Protein AF-A0A7W1UGI5-F1 (afdb_monomer_lite)

Foldseek 3Di:
DPPPPCVVVVVVVVVVCCVLVVQLVVLVVVLVVVVPDPDDPPPPPPNVVSVVVNVVSCVVVVVVLLVVLVVLLVQLVQLLVQQWPPRPPPCDDPPPDIGGHPVSNVVSVVSNVVSVVD

Structure (mmCIF, N/CA/C/O backbone):
data_AF-A0A7W1UGI5-F1
#
_entry.id   AF-A0A7W1UGI5-F1
#
loop_
_atom_site.group_PDB
_atom_site.id
_atom_site.type_symbol
_atom_site.label_atom_id
_atom_site.label_alt_id
_atom_site.label_comp_id
_atom_site.label_asym_id
_atom_site.label_entity_id
_atom_site.label_seq_id
_atom_site.pdbx_PDB_ins_code
_atom_site.Cartn_x
_atom_site.Cartn_y
_atom_site.Cartn_z
_atom_site.occupancy
_atom_site.B_iso_or_equiv
_atom_site.auth_seq_id
_atom_site.auth_comp_id
_atom_site.auth_asym_id
_atom_site.auth_atom_id
_atom_site.pdbx_PDB_model_num
ATOM 1 N N . MET A 1 1 ? 2.774 19.074 26.547 1.00 36.03 1 MET A N 1
ATOM 2 C CA . MET A 1 1 ? 2.213 18.216 25.478 1.00 36.03 1 MET A CA 1
ATOM 3 C C . MET A 1 1 ? 2.987 18.502 24.193 1.00 36.03 1 MET A C 1
ATOM 5 O O . MET A 1 1 ? 2.771 19.543 23.586 1.00 36.03 1 MET A O 1
ATOM 9 N N . ILE A 1 2 ? 3.973 17.673 23.835 1.00 39.09 2 ILE A N 1
ATOM 10 C CA . ILE A 1 2 ? 4.782 17.885 22.622 1.00 39.09 2 ILE A CA 1
ATOM 11 C C . ILE A 1 2 ? 3.911 17.506 21.420 1.00 39.09 2 ILE A C 1
ATOM 13 O O . ILE A 1 2 ? 3.577 16.338 21.227 1.00 39.09 2 ILE A O 1
ATOM 17 N N . LYS A 1 3 ? 3.489 18.505 20.637 1.00 48.44 3 LYS A N 1
ATOM 18 C CA . LYS A 1 3 ? 2.789 18.312 19.361 1.00 48.44 3 LYS A CA 1
ATOM 19 C C . LYS A 1 3 ? 3.792 17.678 18.393 1.00 48.44 3 LYS A C 1
ATOM 21 O O . LYS A 1 3 ? 4.597 18.376 17.788 1.00 48.44 3 LYS A O 1
ATOM 26 N N . SER A 1 4 ? 3.786 16.349 18.295 1.00 51.50 4 SER A N 1
ATOM 27 C CA . SER A 1 4 ? 4.567 15.627 17.290 1.00 51.50 4 SER A CA 1
ATOM 28 C C . SER A 1 4 ? 4.072 16.053 15.905 1.00 51.50 4 SER A C 1
ATOM 30 O O . SER A 1 4 ? 2.969 15.702 15.477 1.00 51.50 4 SER A O 1
ATOM 32 N N . SER A 1 5 ? 4.849 16.911 15.247 1.00 55.81 5 SER A N 1
ATOM 33 C CA . SER A 1 5 ? 4.595 17.345 13.880 1.00 55.81 5 SER A CA 1
ATOM 34 C C . SER A 1 5 ? 4.808 16.140 12.969 1.00 55.81 5 SER A C 1
ATOM 36 O O . SER A 1 5 ? 5.931 15.678 12.811 1.00 55.81 5 SER A O 1
ATOM 38 N N . LYS A 1 6 ? 3.730 15.614 12.377 1.00 57.94 6 LYS A N 1
ATOM 39 C CA . LYS A 1 6 ? 3.786 14.568 11.336 1.00 57.94 6 LYS A CA 1
ATOM 40 C C . LYS A 1 6 ? 4.238 15.118 9.972 1.00 57.94 6 LYS A C 1
ATOM 42 O O . LYS A 1 6 ? 4.384 14.363 9.017 1.00 57.94 6 LYS A O 1
ATOM 47 N N . SER A 1 7 ? 4.474 16.429 9.884 1.00 69.44 7 SER A N 1
ATOM 48 C CA . SER A 1 7 ? 4.856 17.140 8.662 1.00 69.44 7 SER A CA 1
ATOM 49 C C . SER A 1 7 ? 6.142 16.636 7.981 1.00 69.44 7 SER A C 1
ATOM 51 O O . SER A 1 7 ? 6.116 16.507 6.759 1.00 69.44 7 SER A O 1
ATOM 53 N N . PRO A 1 8 ? 7.246 16.311 8.690 1.00 78.50 8 PRO A N 1
ATOM 54 C CA . PRO A 1 8 ? 8.453 15.813 8.033 1.00 78.50 8 PRO A CA 1
ATOM 55 C C . PRO A 1 8 ? 8.256 14.407 7.455 1.00 78.50 8 PRO A C 1
ATOM 57 O O . PRO A 1 8 ? 8.800 14.106 6.401 1.00 78.50 8 PRO A O 1
ATOM 60 N N . VAL A 1 9 ? 7.425 13.566 8.081 1.00 71.50 9 VAL A N 1
ATOM 61 C CA . VAL A 1 9 ? 7.122 12.217 7.574 1.00 71.50 9 VAL A CA 1
ATOM 62 C C . VAL A 1 9 ? 6.351 12.296 6.255 1.00 71.50 9 VAL A C 1
ATOM 64 O O . VAL A 1 9 ? 6.702 11.615 5.298 1.00 71.50 9 VAL A O 1
ATOM 67 N N . ILE A 1 10 ? 5.345 13.172 6.176 1.00 71.69 10 ILE A N 1
ATOM 68 C CA . ILE A 1 10 ? 4.553 13.375 4.952 1.00 71.69 10 ILE A CA 1
ATOM 69 C C . ILE A 1 10 ? 5.431 13.916 3.816 1.00 71.69 10 ILE A C 1
ATOM 71 O O . ILE A 1 10 ? 5.320 13.453 2.683 1.00 71.69 10 ILE A O 1
ATOM 75 N N . LEU A 1 11 ? 6.330 14.858 4.120 1.00 82.00 11 LEU A N 1
ATOM 76 C CA . LEU A 1 11 ? 7.277 15.395 3.143 1.00 82.00 11 LEU A CA 1
ATOM 77 C C . LEU A 1 11 ? 8.182 14.290 2.579 1.00 82.00 11 LEU A C 1
ATOM 79 O O . LEU A 1 11 ? 8.322 14.177 1.365 1.00 82.00 11 LEU A O 1
ATOM 83 N N . VAL A 1 12 ? 8.753 13.454 3.452 1.00 81.50 12 VAL A N 1
ATOM 84 C CA . VAL A 1 12 ? 9.603 12.329 3.038 1.00 81.50 12 VAL A CA 1
ATOM 85 C C . VAL A 1 12 ? 8.818 11.362 2.153 1.00 81.50 12 VAL A C 1
ATOM 87 O O . VAL A 1 12 ? 9.296 11.016 1.079 1.00 81.50 12 VAL A O 1
ATOM 90 N N . MET A 1 13 ? 7.588 11.001 2.534 1.00 71.50 13 MET A N 1
ATOM 91 C CA . MET A 1 13 ? 6.737 10.120 1.724 1.00 71.50 13 MET A CA 1
ATOM 92 C C . MET A 1 13 ? 6.461 10.690 0.326 1.00 71.50 13 MET A C 1
ATOM 94 O O . MET A 1 13 ? 6.541 9.952 -0.654 1.00 71.50 13 MET A O 1
ATOM 98 N N . LEU A 1 14 ? 6.170 11.992 0.218 1.00 77.56 14 LEU A N 1
ATOM 99 C CA . LEU A 1 14 ? 5.930 12.653 -1.070 1.00 77.56 14 LEU A CA 1
ATOM 100 C C . LEU A 1 14 ? 7.180 12.663 -1.953 1.00 77.56 14 LEU A C 1
ATOM 102 O O . LEU A 1 14 ? 7.092 12.353 -3.139 1.00 77.56 14 LEU A O 1
ATOM 106 N N . VAL A 1 15 ? 8.343 12.975 -1.379 1.00 83.81 15 VAL A N 1
ATOM 107 C CA . VAL A 1 15 ? 9.618 12.959 -2.109 1.00 83.81 15 VAL A CA 1
ATOM 108 C C . VAL A 1 15 ? 9.928 11.549 -2.611 1.00 83.81 15 VAL A C 1
ATOM 110 O O . VAL A 1 15 ? 10.259 11.379 -3.783 1.00 83.81 15 VAL A O 1
ATOM 113 N N . THR A 1 16 ? 9.757 10.527 -1.769 1.00 78.56 16 THR A N 1
ATOM 114 C CA . THR A 1 16 ? 9.955 9.129 -2.169 1.00 78.56 16 THR A CA 1
ATOM 115 C C . THR A 1 16 ? 9.002 8.727 -3.296 1.00 78.56 16 THR A C 1
ATOM 117 O O . THR A 1 16 ? 9.452 8.145 -4.278 1.00 78.56 16 THR A O 1
ATOM 120 N N . LEU A 1 17 ? 7.717 9.089 -3.211 1.00 76.19 17 LEU A N 1
ATOM 121 C CA . LEU A 1 17 ? 6.729 8.822 -4.265 1.00 76.19 17 LEU A CA 1
ATOM 122 C C . LEU A 1 17 ? 7.106 9.465 -5.603 1.00 76.19 17 LEU A C 1
ATOM 124 O O . LEU A 1 17 ? 7.008 8.808 -6.636 1.00 76.19 17 LEU A O 1
ATOM 128 N N . ILE A 1 18 ? 7.565 10.718 -5.592 1.00 80.00 18 ILE A N 1
ATOM 129 C CA . ILE A 1 18 ? 7.983 11.425 -6.812 1.00 80.00 18 ILE A CA 1
ATOM 130 C C . ILE A 1 18 ? 9.211 10.754 -7.433 1.00 80.00 18 ILE A C 1
ATOM 132 O O . ILE A 1 18 ? 9.239 10.541 -8.643 1.00 80.00 18 ILE A O 1
ATOM 136 N N . ILE A 1 19 ? 10.206 10.390 -6.619 1.00 80.38 19 ILE A N 1
ATOM 137 C CA . ILE A 1 19 ? 11.432 9.742 -7.103 1.00 80.38 19 ILE A CA 1
ATOM 138 C C . ILE A 1 19 ? 11.111 8.371 -7.705 1.00 80.38 19 ILE A C 1
ATOM 140 O O . ILE A 1 19 ? 11.504 8.093 -8.837 1.00 80.38 19 ILE A O 1
ATOM 144 N N . PHE A 1 20 ? 10.370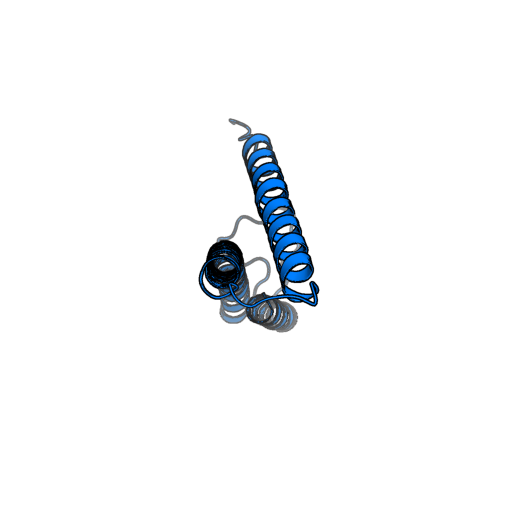 7.528 -6.980 1.00 74.00 20 PHE A N 1
ATOM 145 C CA . PHE A 1 20 ? 10.017 6.189 -7.455 1.00 74.00 20 PHE A CA 1
ATOM 146 C C . PHE A 1 20 ? 9.082 6.237 -8.665 1.00 74.00 20 PHE A C 1
ATOM 148 O O . PHE A 1 20 ? 9.328 5.540 -9.647 1.00 74.00 20 PHE A O 1
ATOM 155 N N . GLY A 1 21 ? 8.050 7.085 -8.635 1.00 73.75 21 GLY A N 1
ATOM 156 C CA . GLY A 1 21 ? 7.128 7.258 -9.756 1.00 73.75 21 GLY A CA 1
ATOM 157 C C . GLY A 1 21 ? 7.829 7.787 -11.009 1.00 73.75 21 GLY A C 1
ATOM 158 O O . GLY A 1 21 ? 7.644 7.240 -12.094 1.00 73.75 21 GLY A O 1
ATOM 159 N N . GLY A 1 22 ? 8.691 8.797 -10.858 1.00 74.81 22 GLY A N 1
ATOM 160 C CA . GLY A 1 22 ? 9.485 9.351 -11.956 1.00 74.81 22 GLY A CA 1
ATOM 161 C C . GLY A 1 22 ? 10.457 8.334 -12.556 1.00 74.81 22 GLY A C 1
ATOM 162 O O . GLY A 1 22 ? 10.529 8.209 -13.779 1.00 74.81 22 GLY A O 1
ATOM 163 N N . ALA A 1 23 ? 11.147 7.556 -11.715 1.00 75.19 23 ALA A N 1
ATOM 164 C CA . ALA A 1 23 ? 12.028 6.482 -12.171 1.00 75.19 23 ALA A CA 1
ATOM 165 C C . ALA A 1 23 ? 11.259 5.420 -12.971 1.00 75.19 23 ALA A C 1
ATOM 167 O O . ALA A 1 23 ? 11.696 5.023 -14.048 1.00 75.19 23 ALA A O 1
ATOM 168 N N . LEU A 1 24 ? 10.088 5.002 -12.484 1.00 71.44 24 LEU A N 1
ATOM 169 C CA . LEU A 1 24 ? 9.262 3.982 -13.130 1.00 71.44 24 LEU A CA 1
ATOM 170 C C . LEU A 1 24 ? 8.776 4.439 -14.515 1.00 71.44 24 LEU A C 1
ATOM 172 O O . LEU A 1 24 ? 8.891 3.687 -15.484 1.00 71.44 24 LEU A O 1
ATOM 176 N N . VAL A 1 25 ? 8.323 5.693 -14.639 1.00 74.50 25 VAL A N 1
ATOM 177 C CA . VAL A 1 25 ? 7.939 6.286 -15.934 1.00 74.50 25 VAL A CA 1
ATOM 178 C C . VAL A 1 25 ? 9.137 6.371 -16.882 1.00 74.50 25 VAL A C 1
ATOM 180 O O . VAL A 1 25 ? 9.019 5.966 -18.038 1.00 74.50 25 VAL A O 1
ATOM 183 N N . TYR A 1 26 ? 10.290 6.848 -16.403 1.00 78.31 26 TYR A N 1
ATOM 184 C CA . TYR A 1 26 ? 11.504 6.961 -17.213 1.00 78.31 26 TYR A CA 1
ATOM 185 C C . TYR A 1 26 ? 11.957 5.602 -17.760 1.00 78.31 26 TYR A C 1
ATOM 187 O O . TYR A 1 26 ? 12.115 5.456 -18.971 1.00 78.31 26 TYR A O 1
ATOM 195 N N . PHE A 1 27 ? 12.092 4.588 -16.899 1.00 69.94 27 PHE A N 1
ATOM 196 C CA . PHE A 1 27 ? 12.510 3.250 -17.328 1.00 69.94 27 PHE A CA 1
ATOM 197 C C . PHE A 1 27 ? 11.502 2.597 -18.277 1.00 69.94 27 PHE A C 1
ATOM 199 O O . PHE A 1 27 ? 11.908 1.920 -19.217 1.00 69.94 27 PHE A O 1
ATOM 206 N N . THR A 1 28 ? 10.201 2.833 -18.082 1.00 69.06 28 THR A N 1
ATOM 207 C CA . THR A 1 28 ? 9.160 2.337 -18.997 1.00 69.06 28 THR A CA 1
ATOM 208 C C . THR A 1 28 ? 9.272 2.986 -20.376 1.00 69.06 28 THR A C 1
ATOM 210 O O . THR A 1 28 ? 9.218 2.289 -21.388 1.00 69.06 28 THR A O 1
ATOM 213 N N . MET A 1 29 ? 9.467 4.307 -20.436 1.00 72.50 29 MET A N 1
ATOM 214 C CA . MET A 1 29 ? 9.641 5.032 -21.700 1.00 72.50 29 MET A CA 1
ATOM 215 C C . MET A 1 29 ? 10.927 4.624 -22.422 1.00 72.50 29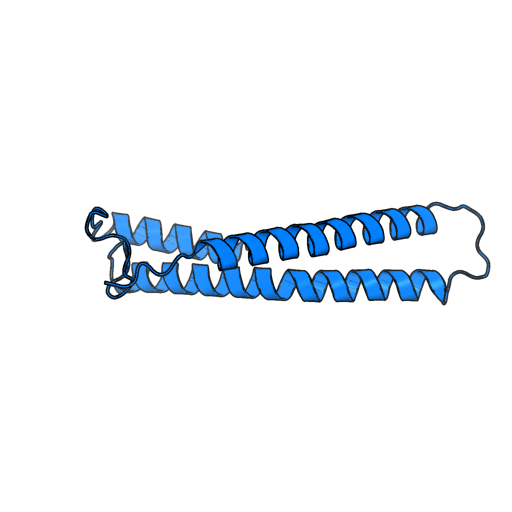 MET A C 1
ATOM 217 O O . MET A 1 29 ? 10.906 4.411 -23.634 1.00 72.50 29 MET A O 1
ATOM 221 N N . GLU A 1 30 ? 12.025 4.456 -21.685 1.00 71.19 30 GLU A N 1
ATOM 222 C CA . GLU A 1 30 ? 13.301 3.998 -22.238 1.00 71.19 30 GLU A CA 1
ATOM 223 C C . GLU A 1 30 ? 13.192 2.564 -22.777 1.00 71.19 30 GLU A C 1
ATOM 225 O O . GLU A 1 30 ? 13.628 2.284 -23.891 1.00 71.19 30 GLU A O 1
ATOM 230 N N . TYR A 1 31 ? 12.525 1.667 -22.044 1.00 62.88 31 TYR A N 1
ATOM 231 C CA . TYR A 1 31 ? 12.246 0.309 -22.509 1.00 62.88 31 TYR A CA 1
ATOM 232 C C . TYR A 1 31 ? 11.414 0.301 -23.797 1.00 62.88 31 TYR A C 1
ATOM 234 O O . TYR A 1 31 ? 11.806 -0.326 -24.781 1.00 62.88 31 TYR A O 1
ATOM 242 N N . LEU A 1 32 ? 10.299 1.038 -23.830 1.00 65.12 32 LEU A N 1
ATOM 243 C CA . LEU A 1 32 ? 9.434 1.117 -25.010 1.00 65.12 32 LEU A CA 1
ATOM 244 C C . LEU A 1 32 ? 10.169 1.702 -26.225 1.00 65.12 32 LEU A C 1
ATOM 246 O O . LEU A 1 32 ? 10.009 1.186 -27.331 1.00 65.12 32 LEU A O 1
ATOM 250 N N . SER A 1 33 ? 11.007 2.723 -26.017 1.00 70.19 33 SER A N 1
ATOM 251 C CA . SER A 1 33 ? 11.888 3.327 -27.033 1.00 70.19 33 SER A CA 1
ATOM 252 C C . SER A 1 33 ? 12.886 2.327 -27.622 1.00 70.19 33 SER A C 1
ATOM 254 O O . SER A 1 33 ? 13.163 2.353 -28.822 1.00 70.19 33 SER A O 1
ATOM 256 N N . GLN A 1 34 ? 13.423 1.421 -26.803 1.00 63.78 34 GLN A N 1
ATOM 257 C CA . GLN A 1 34 ? 14.367 0.413 -27.278 1.00 63.78 34 GLN A CA 1
ATOM 258 C C . GLN A 1 34 ? 13.680 -0.748 -27.993 1.00 63.78 34 GLN A C 1
ATOM 260 O O . GLN A 1 34 ? 14.203 -1.224 -28.993 1.00 63.78 34 GLN A O 1
ATOM 265 N N . VAL A 1 35 ? 12.488 -1.158 -27.561 1.00 59.38 35 VAL A N 1
ATOM 266 C CA . VAL A 1 35 ? 11.736 -2.248 -28.209 1.00 59.38 35 VAL A CA 1
ATOM 267 C C . VAL A 1 35 ? 11.123 -1.821 -29.555 1.00 59.38 35 VAL A C 1
ATOM 269 O O . VAL A 1 35 ? 10.849 -2.668 -30.400 1.00 59.38 35 VAL A O 1
ATOM 272 N N . THR A 1 36 ? 10.933 -0.519 -29.800 1.00 62.81 36 THR A N 1
ATOM 273 C CA . THR A 1 36 ? 10.330 -0.000 -31.048 1.00 62.81 36 THR A CA 1
ATOM 274 C C . THR A 1 36 ? 11.320 0.324 -32.174 1.00 62.81 36 THR A C 1
ATOM 276 O O . THR A 1 36 ? 10.879 0.657 -33.276 1.00 62.81 36 THR A O 1
ATOM 279 N N . LYS A 1 37 ? 12.641 0.221 -31.965 1.00 58.56 37 LYS A N 1
ATOM 280 C CA . LYS A 1 37 ? 13.622 0.487 -33.034 1.00 58.56 37 LYS A CA 1
ATOM 281 C C . LYS A 1 37 ? 13.776 -0.741 -33.958 1.00 58.56 37 LYS A C 1
ATOM 283 O O . LYS A 1 37 ? 13.999 -1.841 -33.460 1.00 58.56 37 LYS A O 1
ATOM 288 N N . PRO A 1 38 ? 13.676 -0.573 -35.292 1.00 52.50 38 PRO A N 1
ATOM 289 C CA . PRO A 1 38 ? 13.526 -1.678 -36.249 1.00 52.50 38 PRO A CA 1
ATOM 290 C C . PRO A 1 38 ? 14.828 -2.392 -36.662 1.00 52.50 38 PRO A C 1
ATOM 292 O O . PRO A 1 38 ? 14.776 -3.294 -37.493 1.00 52.50 38 PRO A O 1
ATOM 295 N N . GLU A 1 39 ? 15.986 -2.039 -36.105 1.00 56.91 39 GLU A N 1
ATOM 296 C CA . GLU A 1 39 ? 17.273 -2.648 -36.464 1.00 56.91 39 GLU A CA 1
ATOM 297 C C . GLU A 1 39 ? 17.964 -3.207 -35.234 1.00 56.91 39 GLU A C 1
ATOM 299 O O . GLU A 1 39 ? 18.468 -2.433 -34.425 1.00 56.91 39 GLU A O 1
ATOM 304 N N . PHE A 1 40 ? 18.037 -4.532 -35.093 1.00 52.28 40 PHE A N 1
ATOM 305 C CA . PHE A 1 40 ? 18.803 -5.097 -33.994 1.00 52.28 40 PHE A CA 1
ATOM 306 C C . PHE A 1 40 ? 19.343 -6.506 -34.238 1.00 52.28 40 PHE A C 1
ATOM 308 O O . PHE A 1 40 ? 18.626 -7.501 -34.186 1.00 52.28 40 PHE A O 1
ATOM 315 N N . SER A 1 41 ? 20.667 -6.569 -34.380 1.00 45.12 41 SER A N 1
ATOM 316 C CA . SER A 1 41 ? 21.488 -7.781 -34.298 1.00 45.12 41 SER A CA 1
ATOM 317 C C . SER A 1 41 ? 22.393 -7.800 -33.050 1.00 45.12 41 SER A C 1
ATOM 319 O O . SER A 1 41 ? 23.356 -8.557 -33.002 1.00 45.12 41 SER A O 1
ATOM 321 N N . SER A 1 42 ? 22.117 -6.972 -32.030 1.00 49.44 42 SER A N 1
ATOM 322 C CA . SER A 1 42 ? 22.927 -6.893 -30.795 1.00 49.44 42 SER A CA 1
ATOM 323 C C . SER A 1 42 ? 22.125 -6.601 -29.506 1.00 49.44 42 SER A C 1
ATOM 325 O O . SER A 1 42 ? 22.673 -6.041 -28.558 1.00 49.44 42 SER A O 1
ATOM 327 N N . ILE A 1 43 ? 20.828 -6.954 -29.456 1.00 49.41 43 ILE A N 1
ATOM 328 C CA . ILE A 1 43 ? 19.888 -6.623 -28.351 1.00 49.41 43 ILE A CA 1
ATOM 329 C C . ILE A 1 43 ? 20.164 -7.328 -27.023 1.00 49.41 43 ILE A C 1
ATOM 331 O O . ILE A 1 43 ? 19.765 -6.803 -25.982 1.00 49.41 43 ILE A O 1
ATOM 335 N N . ASP A 1 44 ? 20.795 -8.500 -27.019 1.00 54.72 44 ASP A N 1
ATOM 336 C CA . ASP A 1 44 ? 20.606 -9.430 -25.897 1.00 54.72 44 ASP A CA 1
ATOM 337 C C . ASP A 1 44 ? 21.132 -8.941 -24.545 1.00 54.72 44 ASP A C 1
ATOM 339 O O . ASP A 1 44 ? 20.620 -9.365 -23.517 1.00 54.72 44 ASP A O 1
ATOM 343 N N . ALA A 1 45 ? 22.095 -8.018 -24.499 1.00 55.06 45 ALA A N 1
ATOM 344 C CA . ALA A 1 45 ? 22.603 -7.502 -23.225 1.00 55.06 45 ALA A CA 1
ATOM 345 C C . ALA A 1 45 ? 21.808 -6.288 -22.706 1.00 55.06 45 ALA A C 1
ATOM 347 O O . ALA A 1 45 ? 21.448 -6.236 -21.530 1.00 55.06 45 ALA A O 1
ATOM 348 N N . MET A 1 46 ? 21.508 -5.311 -23.570 1.00 53.47 46 MET A N 1
ATOM 349 C CA . MET A 1 46 ? 20.985 -4.002 -23.150 1.00 53.47 46 MET A CA 1
ATOM 350 C C . MET A 1 46 ? 19.475 -4.030 -22.868 1.00 53.47 46 MET A C 1
ATOM 352 O O . MET A 1 46 ? 19.027 -3.489 -21.855 1.00 53.47 46 MET A O 1
ATOM 356 N N . GLY A 1 47 ? 18.698 -4.752 -23.686 1.00 56.69 47 GLY A N 1
ATOM 357 C CA . GLY A 1 47 ? 17.268 -4.968 -23.434 1.00 56.69 47 GLY A CA 1
ATOM 358 C C . GLY A 1 47 ? 17.018 -5.807 -22.175 1.00 56.69 47 GLY A C 1
ATOM 359 O O . GLY A 1 47 ? 16.097 -5.527 -21.407 1.00 56.69 47 GLY A O 1
ATOM 360 N N . HIS A 1 48 ? 17.892 -6.782 -21.908 1.00 58.59 48 HIS A N 1
ATOM 361 C CA . HIS A 1 48 ? 17.843 -7.604 -20.697 1.00 58.59 48 HIS A CA 1
ATOM 362 C C . HIS A 1 48 ? 18.158 -6.783 -19.443 1.00 58.59 48 HIS A C 1
ATOM 364 O O . HIS A 1 48 ? 17.493 -6.925 -18.418 1.00 58.59 48 HIS A O 1
ATOM 370 N N . GLN A 1 49 ? 19.122 -5.865 -19.538 1.00 60.41 49 GLN A N 1
ATOM 371 C CA . GLN A 1 49 ? 19.498 -4.988 -18.435 1.00 60.41 49 GLN A CA 1
ATOM 372 C C . GLN A 1 49 ? 18.370 -4.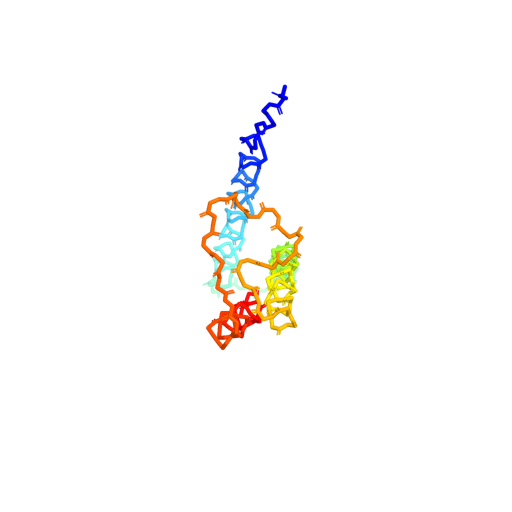007 -18.073 1.00 60.41 49 GLN A C 1
ATOM 374 O O . GLN A 1 49 ? 18.087 -3.814 -16.894 1.00 60.41 49 GLN A O 1
ATOM 379 N N . ILE A 1 50 ? 17.668 -3.443 -19.061 1.00 62.34 50 ILE A N 1
ATOM 380 C CA . ILE A 1 50 ? 16.522 -2.547 -18.819 1.00 62.34 50 ILE A CA 1
ATOM 381 C C . ILE A 1 50 ? 15.307 -3.316 -18.303 1.00 62.34 50 ILE A C 1
ATOM 383 O O . ILE A 1 50 ? 14.656 -2.852 -17.368 1.00 62.34 50 ILE A O 1
ATOM 387 N N . GLY A 1 51 ? 15.037 -4.511 -18.838 1.00 60.66 51 GLY A N 1
ATOM 388 C CA . GLY A 1 51 ? 14.012 -5.407 -18.299 1.00 60.66 51 GLY A CA 1
ATOM 389 C C . GLY A 1 51 ? 14.270 -5.771 -16.833 1.00 60.66 51 GLY A C 1
ATOM 390 O O . GLY A 1 51 ? 13.350 -5.737 -16.018 1.00 60.66 51 GLY A O 1
ATOM 391 N N . MET A 1 52 ? 15.531 -6.028 -16.466 1.00 67.44 52 MET A N 1
ATOM 392 C CA . MET A 1 52 ? 15.940 -6.254 -15.077 1.00 67.44 52 MET A CA 1
ATOM 393 C C . MET A 1 52 ? 15.739 -5.017 -14.193 1.00 67.44 52 MET A C 1
ATOM 395 O O . MET A 1 52 ? 15.230 -5.150 -13.083 1.00 67.44 52 MET A O 1
ATOM 399 N N . TRP A 1 53 ? 16.081 -3.813 -14.665 1.00 66.81 53 TRP A N 1
ATOM 400 C CA . TRP A 1 53 ? 15.824 -2.578 -13.912 1.00 66.81 53 TRP A CA 1
ATOM 401 C C . TRP A 1 53 ? 14.332 -2.337 -13.689 1.00 66.81 53 TRP A C 1
ATOM 403 O O . TRP A 1 53 ? 13.927 -2.020 -12.571 1.00 66.81 53 TRP A O 1
ATOM 413 N N . LEU A 1 54 ? 13.506 -2.561 -14.713 1.00 67.62 54 LEU A N 1
ATOM 414 C CA . LEU A 1 54 ? 12.050 -2.520 -14.597 1.00 67.62 54 LEU A CA 1
ATOM 415 C C . LEU A 1 54 ? 11.548 -3.541 -13.576 1.00 67.62 54 LEU A C 1
ATOM 417 O O . LEU A 1 54 ? 10.789 -3.170 -12.686 1.00 67.62 54 LEU A O 1
ATOM 421 N N . LEU A 1 55 ? 12.010 -4.791 -13.636 1.00 67.50 55 LEU A N 1
ATOM 422 C CA . LEU A 1 55 ? 11.656 -5.833 -12.669 1.00 67.50 55 LEU A CA 1
ATOM 423 C C . LEU A 1 55 ? 12.011 -5.416 -11.234 1.00 67.50 55 LEU A C 1
ATOM 425 O O . LEU A 1 55 ? 11.160 -5.490 -10.351 1.00 67.50 55 LEU A O 1
ATOM 429 N N . VAL A 1 56 ? 13.229 -4.917 -11.007 1.00 71.50 56 VAL A N 1
ATOM 430 C CA .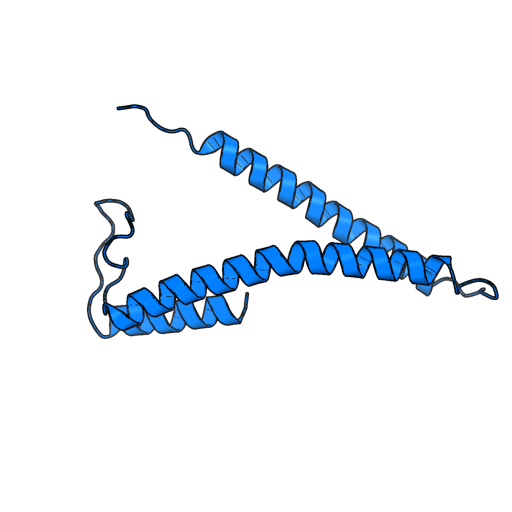 VAL A 1 56 ? 13.690 -4.449 -9.690 1.00 71.50 56 VAL A CA 1
ATOM 431 C C . VAL A 1 56 ? 12.839 -3.283 -9.187 1.00 71.50 56 VAL A C 1
ATOM 433 O O . VAL A 1 56 ? 12.398 -3.303 -8.039 1.00 71.50 56 VAL A O 1
ATOM 436 N N . VAL A 1 57 ? 12.553 -2.290 -10.033 1.00 67.50 57 VAL A N 1
ATOM 437 C CA . VAL A 1 57 ? 11.699 -1.145 -9.674 1.00 67.50 57 VAL A CA 1
ATOM 438 C C . VAL A 1 57 ? 10.270 -1.602 -9.370 1.00 67.50 57 VAL A C 1
ATOM 440 O O . VAL A 1 57 ? 9.672 -1.143 -8.397 1.00 67.50 57 VAL A O 1
ATOM 443 N N . THR A 1 58 ? 9.742 -2.554 -10.139 1.00 66.06 58 THR A N 1
ATOM 444 C CA . THR A 1 58 ? 8.399 -3.111 -9.932 1.00 66.06 58 THR A CA 1
ATOM 445 C C . THR A 1 58 ? 8.334 -3.930 -8.645 1.00 66.06 58 THR A C 1
ATOM 447 O O . THR A 1 58 ? 7.364 -3.822 -7.907 1.00 66.06 58 THR A O 1
ATOM 450 N N . MET A 1 59 ? 9.379 -4.692 -8.310 1.00 66.81 59 MET A N 1
ATOM 451 C CA . MET A 1 59 ? 9.488 -5.399 -7.029 1.00 66.81 59 MET A CA 1
ATOM 452 C C . MET A 1 59 ? 9.600 -4.430 -5.846 1.00 66.81 59 MET A C 1
ATOM 454 O O . MET A 1 59 ? 8.919 -4.612 -4.836 1.00 66.81 59 MET A O 1
ATOM 458 N N . LEU A 1 60 ? 10.407 -3.373 -5.980 1.00 69.38 60 LEU A N 1
ATOM 459 C CA . LEU A 1 60 ? 10.571 -2.338 -4.955 1.00 69.38 60 LEU A CA 1
ATOM 460 C C . LEU A 1 60 ? 9.306 -1.504 -4.738 1.00 69.38 60 LEU A C 1
ATOM 462 O O . LEU A 1 60 ? 9.094 -1.047 -3.621 1.00 69.38 60 LEU A O 1
ATOM 466 N N . ALA A 1 61 ? 8.480 -1.300 -5.766 1.00 67.56 61 ALA A N 1
ATOM 467 C CA . ALA A 1 61 ? 7.184 -0.626 -5.653 1.00 67.56 61 ALA A CA 1
ATOM 468 C C . ALA A 1 61 ? 6.063 -1.585 -5.212 1.00 67.56 61 ALA A C 1
ATOM 470 O O . ALA A 1 61 ? 5.184 -1.210 -4.433 1.00 67.56 61 ALA A O 1
ATOM 471 N N . GLY A 1 62 ? 6.126 -2.838 -5.662 1.00 67.81 62 GLY A N 1
ATOM 472 C CA . GLY A 1 62 ? 5.172 -3.893 -5.342 1.00 67.81 62 GLY A CA 1
ATOM 473 C C . GLY A 1 62 ? 5.226 -4.304 -3.875 1.00 67.81 62 GLY A C 1
ATOM 474 O O . GLY A 1 62 ? 4.183 -4.481 -3.264 1.00 67.81 62 GLY A O 1
ATOM 475 N N . MET A 1 63 ? 6.409 -4.383 -3.258 1.00 67.31 63 MET A N 1
ATOM 476 C CA . MET A 1 63 ? 6.521 -4.732 -1.833 1.00 67.31 63 MET A CA 1
ATOM 477 C C . MET A 1 63 ? 5.819 -3.729 -0.891 1.00 67.31 63 MET A C 1
ATOM 479 O O . MET A 1 63 ? 5.071 -4.172 -0.019 1.00 67.31 63 MET A O 1
ATOM 483 N N . PRO A 1 64 ? 5.983 -2.400 -1.043 1.00 73.12 64 PRO A N 1
ATOM 484 C CA . PRO A 1 64 ? 5.187 -1.406 -0.328 1.00 73.12 64 PRO A CA 1
ATOM 485 C C . PRO A 1 64 ? 3.685 -1.501 -0.602 1.00 73.12 64 PRO A C 1
ATOM 487 O O . PRO A 1 64 ? 2.908 -1.356 0.339 1.00 73.12 64 PRO A O 1
ATOM 490 N N . ALA A 1 65 ? 3.272 -1.759 -1.850 1.00 76.06 65 ALA A N 1
ATOM 491 C CA . ALA A 1 65 ? 1.860 -1.936 -2.200 1.00 76.06 65 ALA A CA 1
ATOM 492 C C . ALA A 1 65 ? 1.261 -3.160 -1.490 1.00 76.06 65 ALA A C 1
ATOM 494 O O . ALA A 1 65 ? 0.284 -3.019 -0.761 1.00 76.06 65 ALA A O 1
ATOM 495 N N . VAL A 1 66 ? 1.946 -4.305 -1.548 1.00 72.62 66 VAL A N 1
ATOM 496 C CA . VAL A 1 66 ? 1.581 -5.538 -0.834 1.00 72.62 66 VAL A CA 1
ATOM 497 C C . VAL A 1 66 ? 1.570 -5.327 0.684 1.00 72.62 66 VAL A C 1
ATOM 499 O O . VAL A 1 66 ? 0.665 -5.795 1.371 1.00 72.62 66 VAL A O 1
ATOM 502 N N . GLY A 1 67 ? 2.542 -4.594 1.237 1.00 72.19 67 GLY A N 1
ATOM 503 C CA . GLY A 1 67 ? 2.581 -4.257 2.664 1.00 72.19 67 GLY A CA 1
ATOM 504 C C . GLY A 1 67 ? 1.414 -3.362 3.097 1.00 72.19 67 GLY A C 1
ATOM 505 O O . GLY A 1 67 ? 0.826 -3.575 4.160 1.00 72.19 67 GLY A O 1
ATOM 506 N N . MET A 1 68 ? 1.040 -2.394 2.258 1.00 80.31 68 MET A N 1
ATOM 507 C CA . MET A 1 68 ? -0.142 -1.555 2.459 1.00 80.31 68 MET A CA 1
ATOM 508 C C . MET A 1 68 ? -1.432 -2.370 2.335 1.00 80.31 68 MET A C 1
ATOM 510 O O . MET A 1 68 ? -2.295 -2.243 3.203 1.00 80.31 68 MET A O 1
ATOM 514 N N . GLY A 1 69 ? -1.543 -3.246 1.334 1.00 77.25 69 GLY A N 1
ATOM 515 C CA . GLY A 1 69 ? -2.665 -4.171 1.162 1.00 77.25 69 GLY A CA 1
ATOM 516 C C . GLY A 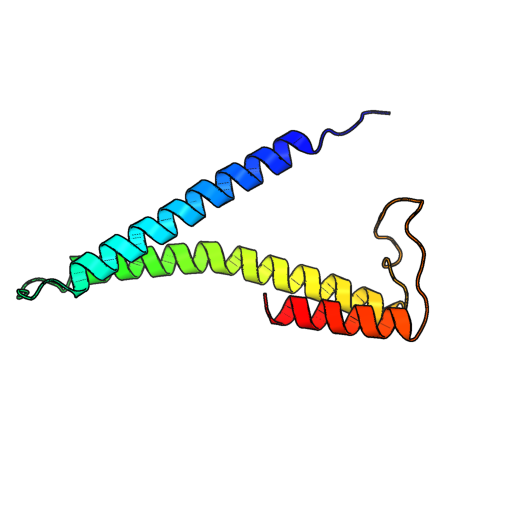1 69 ? -2.846 -5.072 2.383 1.00 77.25 69 GLY A C 1
ATOM 517 O O . GLY A 1 69 ? -3.920 -5.098 2.986 1.00 77.25 69 GLY A O 1
ATOM 518 N N . ALA A 1 70 ? -1.763 -5.692 2.862 1.00 76.25 70 ALA A N 1
ATOM 519 C CA . ALA A 1 70 ? -1.759 -6.509 4.075 1.00 76.25 70 ALA A CA 1
ATOM 520 C C . ALA A 1 70 ? -2.176 -5.720 5.328 1.00 76.25 70 ALA A C 1
ATOM 522 O O . ALA A 1 70 ? -2.949 -6.217 6.150 1.00 76.25 70 ALA A O 1
ATOM 523 N N . TYR A 1 71 ? -1.712 -4.476 5.478 1.00 79.25 71 TYR A N 1
ATOM 524 C CA . TYR A 1 71 ? -2.100 -3.620 6.601 1.00 79.25 71 TYR A CA 1
ATOM 525 C C . TYR A 1 71 ? -3.582 -3.221 6.549 1.00 79.25 71 TYR A C 1
ATOM 527 O O . TYR A 1 71 ? -4.282 -3.277 7.564 1.00 79.25 71 TYR A O 1
ATOM 535 N N . VAL A 1 72 ? -4.087 -2.865 5.368 1.00 84.38 72 VAL A N 1
ATOM 536 C CA . VAL A 1 72 ? -5.507 -2.564 5.146 1.00 84.38 72 VAL A CA 1
ATOM 537 C C . VAL A 1 72 ? -6.357 -3.807 5.431 1.00 84.38 72 VAL A C 1
ATOM 539 O O . VAL A 1 72 ? -7.347 -3.723 6.158 1.00 84.38 72 VAL A O 1
ATOM 542 N N . MET A 1 73 ? -5.923 -4.980 4.973 1.00 80.25 73 MET A N 1
ATOM 543 C CA . MET A 1 73 ? -6.588 -6.254 5.244 1.00 80.25 73 MET A CA 1
ATOM 544 C C . MET A 1 73 ? -6.593 -6.600 6.742 1.00 80.25 73 MET A C 1
ATOM 546 O O . MET A 1 73 ? -7.618 -7.041 7.267 1.00 80.25 73 MET A O 1
ATOM 550 N N . TYR A 1 74 ? -5.499 -6.325 7.462 1.00 82.44 74 TYR A N 1
ATOM 551 C CA . TYR A 1 74 ? -5.430 -6.446 8.923 1.00 82.44 74 TYR A CA 1
ATOM 552 C C . TYR A 1 74 ? -6.443 -5.533 9.630 1.00 82.44 74 TYR A C 1
ATOM 554 O O . TYR A 1 74 ? -7.143 -5.983 10.542 1.00 82.44 74 TYR A O 1
ATOM 562 N N . ILE A 1 75 ? -6.573 -4.273 9.198 1.00 82.75 75 ILE A N 1
ATOM 563 C CA . ILE A 1 75 ? -7.588 -3.355 9.735 1.00 82.75 75 ILE A CA 1
ATOM 564 C C . ILE A 1 75 ? -8.988 -3.918 9.482 1.00 82.75 75 ILE A C 1
ATOM 566 O O . ILE A 1 75 ? -9.773 -4.021 10.422 1.00 82.75 75 ILE A O 1
ATOM 570 N N . GLY A 1 76 ? -9.294 -4.319 8.247 1.00 81.06 76 GLY A N 1
ATOM 571 C CA . GLY A 1 76 ? -10.598 -4.874 7.883 1.00 81.06 76 GLY A CA 1
ATOM 572 C C . GLY A 1 76 ? -10.967 -6.117 8.699 1.00 81.06 76 GLY A C 1
ATOM 573 O O . GLY A 1 76 ? -12.071 -6.202 9.238 1.00 81.06 76 GLY A O 1
ATOM 574 N N . SER A 1 77 ? -10.003 -7.022 8.894 1.00 80.81 77 SER A N 1
ATOM 575 C CA . SER A 1 77 ? -10.148 -8.208 9.746 1.00 80.81 77 SER A CA 1
ATOM 576 C C . SER A 1 77 ? -10.454 -7.838 11.201 1.00 80.81 77 SER A C 1
ATOM 578 O O . SER A 1 77 ? -11.373 -8.387 11.810 1.00 80.81 77 SER A O 1
ATOM 580 N N . ARG A 1 78 ? -9.763 -6.832 11.754 1.00 78.19 78 ARG A N 1
ATOM 581 C CA . ARG A 1 78 ? -10.037 -6.338 13.112 1.00 78.19 78 ARG A CA 1
ATOM 582 C C . ARG A 1 78 ? -11.458 -5.803 13.251 1.00 78.19 78 ARG A C 1
ATOM 584 O O . ARG A 1 78 ? -12.107 -6.156 14.226 1.00 78.19 78 ARG A O 1
ATOM 591 N N . ILE A 1 79 ? -11.951 -5.025 12.286 1.00 83.44 79 ILE A N 1
ATOM 592 C CA . ILE A 1 79 ? -13.340 -4.528 12.282 1.00 83.44 79 ILE A CA 1
ATOM 593 C C . ILE A 1 79 ? -14.326 -5.691 12.247 1.00 83.44 79 ILE A C 1
ATOM 595 O O . ILE A 1 79 ? -15.314 -5.672 12.976 1.00 83.44 79 ILE A O 1
ATOM 599 N N . HIS A 1 80 ? -14.058 -6.702 11.417 1.00 78.81 80 HIS A N 1
ATOM 600 C CA . HIS A 1 80 ? -14.926 -7.867 11.298 1.00 78.81 80 HIS A CA 1
ATOM 601 C C . HIS A 1 80 ? -15.008 -8.640 12.622 1.00 78.81 80 HIS A C 1
ATOM 603 O O . HIS A 1 80 ? -16.103 -9.021 13.039 1.00 78.81 80 HIS A O 1
ATOM 609 N N . VAL A 1 81 ? -13.878 -8.848 13.300 1.00 79.50 81 VAL A N 1
ATOM 610 C CA . VAL A 1 81 ? -13.843 -9.561 14.585 1.00 79.50 81 VAL A CA 1
ATOM 611 C C . VAL A 1 81 ? -14.478 -8.732 15.700 1.00 79.50 81 VAL A C 1
ATOM 613 O O . VAL A 1 81 ? -15.256 -9.264 16.486 1.00 79.50 81 VAL A O 1
ATOM 616 N N . THR A 1 82 ? -14.180 -7.432 15.779 1.00 78.81 82 THR A N 1
ATOM 617 C CA . THR A 1 82 ? -14.694 -6.576 16.861 1.00 78.81 82 THR A CA 1
ATOM 618 C C . THR A 1 82 ? -16.092 -6.032 16.594 1.00 78.81 82 THR A C 1
ATOM 620 O O . THR A 1 82 ? -16.671 -5.431 17.493 1.00 78.81 82 THR A O 1
ATOM 623 N N . GLN A 1 83 ? -16.622 -6.194 15.376 1.00 83.38 83 GLN A N 1
ATOM 624 C CA . GLN A 1 83 ? -17.902 -5.624 14.934 1.00 83.38 83 GLN A CA 1
ATOM 625 C C . GLN A 1 83 ? -18.000 -4.122 15.242 1.00 83.38 83 GLN A C 1
ATOM 627 O O . GLN A 1 83 ? -19.062 -3.603 15.587 1.00 83.38 83 GLN A O 1
ATOM 632 N N . GLN A 1 84 ? -16.863 -3.429 15.153 1.00 81.56 84 GLN A N 1
ATOM 633 C CA . GLN A 1 84 ? -16.715 -2.049 15.594 1.00 81.56 84 GLN A CA 1
ATOM 634 C C . GLN A 1 84 ? -15.796 -1.287 14.647 1.00 81.56 84 GLN A C 1
ATOM 636 O O . GLN A 1 84 ? -14.665 -1.703 14.389 1.00 81.56 84 GLN A O 1
ATOM 641 N N . TRP A 1 85 ? -16.272 -0.134 14.188 1.00 78.81 85 TRP A N 1
ATOM 642 C CA . TRP A 1 85 ? -15.474 0.853 13.476 1.00 78.81 85 TRP A CA 1
ATOM 643 C C . TRP A 1 85 ? -15.532 2.196 14.216 1.00 78.81 85 TRP A C 1
ATOM 645 O O . TRP A 1 85 ? -16.634 2.673 14.485 1.00 78.81 85 TRP A O 1
ATOM 655 N N . PRO A 1 86 ? -14.395 2.843 14.517 1.00 81.19 86 PRO A N 1
ATOM 656 C CA . PRO A 1 86 ? -13.024 2.361 14.324 1.00 81.19 86 PRO A CA 1
ATOM 657 C C . PRO A 1 86 ? -12.668 1.155 15.224 1.00 81.19 86 PRO A C 1
ATOM 659 O O . PRO A 1 86 ? -13.273 1.002 16.286 1.00 81.19 86 PRO A O 1
ATOM 662 N N . PRO A 1 87 ? -11.687 0.308 14.844 1.00 73.94 87 PRO A N 1
ATOM 663 C CA . PRO A 1 87 ? -11.288 -0.850 15.642 1.00 73.94 87 PRO A CA 1
ATOM 664 C C . PRO A 1 87 ? -10.828 -0.458 17.046 1.00 73.94 87 PRO A C 1
ATOM 666 O O . PRO A 1 87 ? -10.051 0.488 17.215 1.00 73.94 87 PRO A O 1
ATOM 669 N N . ALA A 1 88 ? -11.232 -1.237 18.051 1.00 68.62 88 ALA A N 1
ATOM 670 C CA . ALA A 1 88 ? -10.813 -1.020 19.431 1.00 68.62 88 ALA A CA 1
ATOM 671 C C . ALA A 1 88 ? -9.276 -1.007 19.559 1.00 68.62 88 ALA A C 1
ATOM 673 O O . ALA A 1 88 ? -8.578 -1.886 19.035 1.00 68.62 88 ALA A O 1
ATOM 674 N N . GLY A 1 89 ? -8.752 0.005 20.254 1.00 67.44 89 GLY A N 1
ATOM 675 C CA . GLY A 1 89 ? -7.315 0.211 20.459 1.00 67.44 89 GLY A CA 1
ATOM 676 C C . GLY A 1 89 ? -6.591 0.938 19.320 1.00 67.44 89 GLY A C 1
ATOM 677 O O . GLY A 1 89 ? -5.424 1.286 19.485 1.00 67.44 89 GLY A O 1
ATOM 678 N N . MET A 1 90 ? -7.252 1.225 18.192 1.00 65.75 90 MET A N 1
ATOM 679 C CA . MET A 1 90 ? -6.713 2.155 17.201 1.00 65.75 90 MET A CA 1
ATOM 680 C C . MET A 1 90 ? -7.207 3.564 17.527 1.00 65.75 90 MET A C 1
ATOM 682 O O . MET A 1 90 ? -8.402 3.840 17.487 1.00 65.75 90 MET A O 1
ATOM 686 N N . GLY A 1 91 ? -6.280 4.457 17.878 1.00 57.31 91 GLY A N 1
ATOM 687 C CA . GLY A 1 91 ? -6.554 5.855 18.223 1.00 57.31 91 GLY A CA 1
ATOM 688 C C . GLY A 1 91 ? -6.973 6.703 17.020 1.00 57.31 91 GLY A C 1
ATOM 689 O O . GLY A 1 91 ? -6.288 7.662 16.661 1.00 57.31 91 GLY A O 1
ATOM 690 N N . PHE A 1 92 ? -8.086 6.352 16.381 1.00 61.00 92 PHE A N 1
ATOM 691 C CA . PHE A 1 92 ? -8.816 7.268 15.517 1.00 61.00 92 PHE A CA 1
ATOM 692 C C . PHE A 1 92 ? -9.427 8.348 16.418 1.00 61.00 92 PHE A C 1
ATOM 694 O O . PHE A 1 92 ? -9.786 8.069 17.558 1.00 61.00 92 PHE A O 1
ATOM 701 N N . ARG A 1 93 ? -9.412 9.605 15.962 1.00 60.12 93 ARG A N 1
ATOM 702 C CA . ARG A 1 93 ? -9.695 10.817 16.759 1.00 60.12 93 ARG A CA 1
ATOM 703 C C . ARG A 1 93 ? -10.847 10.618 17.763 1.00 60.12 93 ARG A C 1
ATOM 705 O O . ARG A 1 93 ? -11.833 9.970 17.433 1.00 60.12 93 ARG A O 1
ATOM 712 N N . ALA A 1 94 ? -10.761 11.231 18.947 1.00 56.53 94 ALA A N 1
ATOM 713 C CA . ALA A 1 94 ? -11.747 11.071 20.031 1.00 56.53 94 ALA A CA 1
ATOM 714 C C . ALA A 1 94 ? -13.212 11.360 19.626 1.00 56.53 94 ALA A C 1
ATOM 716 O O . ALA A 1 94 ? -14.132 10.897 20.287 1.00 56.53 94 ALA A O 1
ATOM 717 N N . GLU A 1 95 ? -13.423 12.087 18.528 1.00 65.50 95 GLU A N 1
ATOM 718 C CA . GLU A 1 95 ? -14.735 12.471 17.993 1.00 65.50 95 GLU A CA 1
ATOM 719 C C . GLU A 1 95 ? -15.220 11.579 16.834 1.00 65.50 95 GLU A C 1
ATOM 721 O O . GLU A 1 95 ? -16.221 11.889 16.191 1.00 65.50 95 GLU A O 1
ATOM 726 N N . THR A 1 96 ? -14.517 10.490 16.505 1.00 67.69 96 THR A N 1
ATOM 727 C CA . THR A 1 96 ? -14.941 9.619 15.397 1.00 67.69 96 THR A CA 1
ATOM 728 C C . THR A 1 96 ? -16.202 8.852 15.817 1.00 67.69 96 THR A C 1
ATOM 730 O O . THR A 1 96 ? -16.144 8.127 16.813 1.00 67.69 96 THR A O 1
ATOM 733 N N . PRO A 1 97 ? -17.336 8.972 15.098 1.00 73.19 97 PRO A N 1
ATOM 734 C CA . PRO A 1 97 ? -18.554 8.258 15.461 1.00 73.19 97 PRO A CA 1
ATOM 735 C C . PRO A 1 97 ? -18.321 6.747 15.386 1.00 73.19 97 PRO A C 1
ATOM 737 O O . PRO A 1 97 ? -17.825 6.234 14.380 1.00 73.19 97 PRO A O 1
ATOM 740 N N . VAL A 1 98 ? -18.677 6.041 16.462 1.00 82.12 98 VAL A N 1
ATOM 741 C CA . VAL A 1 98 ? -18.521 4.587 16.550 1.00 82.12 98 VAL A CA 1
ATOM 742 C C . VAL A 1 98 ? -19.694 3.915 15.843 1.00 82.12 98 VAL A C 1
ATOM 744 O O . VAL A 1 98 ? -20.852 4.104 16.211 1.00 82.12 98 VAL A O 1
ATOM 747 N N . MET A 1 99 ? -19.389 3.114 14.829 1.00 84.69 99 MET A N 1
ATOM 748 C CA . MET A 1 99 ? -20.332 2.201 14.193 1.00 84.69 99 MET A CA 1
ATOM 749 C C . MET A 1 99 ? -20.174 0.812 14.807 1.00 84.69 99 MET A C 1
ATOM 751 O O . MET A 1 99 ? -19.051 0.335 14.974 1.00 84.69 99 MET A O 1
ATOM 755 N N . LEU A 1 100 ? -21.297 0.167 15.122 1.00 86.94 100 LEU A N 1
ATOM 756 C CA . LEU A 1 100 ? -21.357 -1.164 15.728 1.00 86.94 100 LEU A CA 1
ATOM 757 C C . LEU A 1 100 ? -22.227 -2.111 14.890 1.00 86.94 100 LEU A C 1
ATOM 759 O O . LEU A 1 100 ? -23.118 -1.662 14.164 1.00 86.94 100 LEU A O 1
ATOM 763 N N . GLY A 1 101 ? -21.976 -3.413 15.024 1.00 85.88 101 GLY A N 1
ATOM 764 C CA . GLY A 1 101 ? -22.791 -4.480 14.431 1.00 85.88 101 GLY A CA 1
ATOM 765 C C . GLY A 1 101 ? -22.689 -4.546 12.905 1.00 85.88 101 GLY A C 1
ATOM 766 O O . GLY A 1 101 ? -21.649 -4.230 12.329 1.00 85.88 101 GLY A O 1
ATOM 767 N N . ASP A 1 102 ? -23.783 -4.911 12.235 1.00 88.00 102 ASP A N 1
ATOM 768 C CA . ASP A 1 102 ? -23.812 -5.240 10.798 1.00 88.00 102 ASP A CA 1
ATOM 769 C C . ASP A 1 102 ? -23.211 -4.158 9.889 1.00 88.00 102 ASP A C 1
ATOM 771 O O . ASP A 1 102 ? -22.552 -4.453 8.889 1.00 88.00 102 ASP A O 1
ATOM 775 N N . ARG A 1 103 ? -23.384 -2.880 10.253 1.00 84.69 103 ARG A N 1
ATOM 776 C CA . ARG A 1 103 ? -22.790 -1.754 9.515 1.00 84.69 103 ARG A CA 1
ATOM 777 C C . ARG A 1 103 ? -21.269 -1.743 9.623 1.00 84.69 103 ARG A C 1
ATOM 779 O O . ARG A 1 103 ? -20.595 -1.503 8.627 1.00 84.69 103 ARG A O 1
ATOM 786 N N . ALA A 1 104 ? -20.726 -2.023 10.806 1.00 85.00 104 ALA A N 1
ATOM 787 C CA . ALA A 1 104 ? -19.288 -2.178 10.982 1.00 85.00 104 ALA A CA 1
ATOM 788 C C . ALA A 1 104 ? -18.783 -3.424 10.243 1.00 85.00 104 ALA A C 1
ATOM 790 O O . ALA A 1 104 ? -17.722 -3.368 9.630 1.00 85.00 104 ALA A O 1
ATOM 791 N N . MET A 1 105 ? -19.564 -4.508 10.208 1.00 84.25 105 MET A N 1
ATOM 792 C CA . MET A 1 105 ? -19.210 -5.700 9.439 1.00 84.25 105 MET A CA 1
ATOM 793 C C . MET A 1 105 ? -19.056 -5.388 7.947 1.00 84.25 105 MET A C 1
ATOM 795 O O . MET A 1 105 ? -18.008 -5.673 7.378 1.00 84.25 105 MET A O 1
ATOM 799 N N . LEU A 1 106 ? -20.033 -4.719 7.327 1.00 88.44 106 LEU A N 1
ATOM 800 C CA . LEU A 1 106 ? -19.953 -4.289 5.923 1.00 88.44 106 LEU A CA 1
ATOM 801 C C . LEU A 1 106 ? -18.713 -3.430 5.639 1.00 88.44 106 LEU A C 1
ATOM 803 O O . LEU A 1 106 ? -18.053 -3.611 4.612 1.00 88.44 106 LEU A O 1
ATOM 807 N N . VAL A 1 107 ? -18.361 -2.531 6.564 1.00 86.94 107 VAL A N 1
ATOM 808 C CA . VAL A 1 107 ? -17.122 -1.746 6.476 1.00 86.94 107 VAL A CA 1
ATOM 809 C C . VAL A 1 107 ? -15.899 -2.660 6.559 1.00 86.94 107 VAL A C 1
ATOM 811 O O . VAL A 1 107 ? -14.997 -2.526 5.740 1.00 86.94 107 VAL A O 1
ATOM 814 N N . GLY A 1 108 ? -15.877 -3.627 7.478 1.00 84.06 108 GLY A N 1
ATOM 815 C CA . GLY A 1 108 ? -14.804 -4.616 7.603 1.00 84.06 108 GLY A CA 1
ATOM 816 C C . GLY A 1 108 ? -14.561 -5.394 6.312 1.00 84.06 108 GLY A C 1
ATOM 817 O O . GLY A 1 108 ? -13.432 -5.430 5.827 1.00 84.06 108 GLY A O 1
ATOM 818 N N . TRP A 1 109 ? -15.621 -5.924 5.701 1.00 87.75 109 TRP A N 1
ATOM 819 C CA . TRP A 1 109 ? -15.548 -6.633 4.419 1.00 87.75 109 TRP A CA 1
ATOM 820 C C . TRP A 1 109 ? -15.068 -5.730 3.280 1.00 87.75 109 TRP A C 1
ATOM 822 O O . TRP A 1 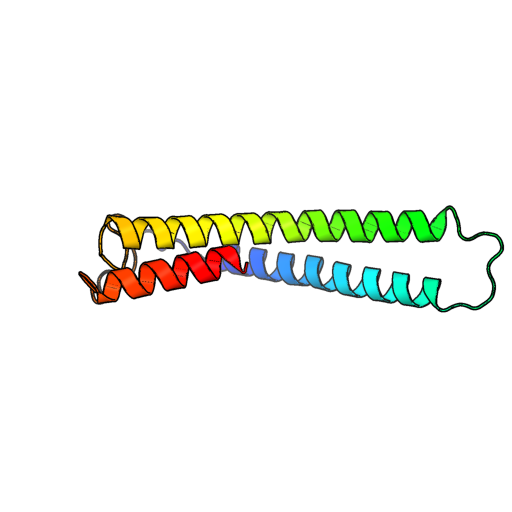109 ? -14.211 -6.130 2.495 1.00 87.75 109 TRP A O 1
ATOM 832 N N . SER A 1 110 ? -15.556 -4.489 3.223 1.00 87.69 110 SER A N 1
ATOM 833 C CA . SER A 1 110 ? -15.128 -3.510 2.215 1.00 87.69 110 SER A CA 1
ATOM 834 C C . SER A 1 110 ? -13.647 -3.150 2.356 1.00 87.69 110 SER A C 1
ATOM 836 O O . SER A 1 110 ? -12.925 -3.069 1.365 1.00 87.69 110 SER A O 1
ATOM 838 N N . VAL A 1 111 ? -13.174 -2.971 3.592 1.00 86.62 111 VAL A N 1
ATOM 839 C CA . VAL A 1 111 ? -11.768 -2.676 3.892 1.00 86.62 111 VAL A CA 1
ATOM 840 C C . VAL A 1 111 ? -10.886 -3.885 3.567 1.00 86.62 111 VAL A C 1
ATOM 842 O O . VAL A 1 111 ? -9.841 -3.715 2.951 1.00 86.62 111 VAL A O 1
ATOM 845 N N . MET A 1 112 ? -11.312 -5.110 3.888 1.00 82.12 112 MET A N 1
ATOM 846 C CA . MET A 1 112 ? -10.594 -6.323 3.471 1.00 82.12 112 MET A CA 1
ATOM 847 C C . MET A 1 112 ? -10.528 -6.455 1.944 1.00 82.12 112 MET A C 1
ATOM 849 O O . MET A 1 112 ? -9.467 -6.770 1.416 1.00 82.12 112 MET A O 1
ATOM 853 N N . GLY A 1 113 ? -11.627 -6.167 1.239 1.00 83.38 113 GLY A N 1
ATOM 854 C CA . GLY A 1 113 ? -11.671 -6.161 -0.225 1.00 83.38 113 GLY A CA 1
ATOM 855 C C . GLY A 1 113 ? -10.716 -5.135 -0.837 1.00 83.38 113 GLY A C 1
ATOM 856 O O . GLY A 1 113 ? -9.978 -5.463 -1.759 1.00 83.38 113 GLY A O 1
ATOM 857 N N . LEU A 1 114 ? -10.653 -3.924 -0.275 1.00 84.69 114 LEU A N 1
ATOM 858 C CA . LEU A 1 114 ? -9.654 -2.918 -0.653 1.00 84.69 114 LEU A CA 1
ATOM 859 C C . LEU A 1 114 ? -8.222 -3.416 -0.432 1.00 84.69 114 LEU A C 1
ATOM 861 O O . LEU A 1 114 ? -7.378 -3.220 -1.297 1.00 84.69 114 LEU A O 1
ATOM 865 N N . GLY A 1 115 ? -7.958 -4.081 0.695 1.00 76.81 115 GLY A N 1
ATOM 866 C CA . GLY A 1 115 ? -6.646 -4.660 0.990 1.00 76.81 115 GLY A CA 1
ATOM 867 C C . GLY A 1 115 ? -6.231 -5.791 0.045 1.00 76.81 115 GLY A C 1
ATOM 868 O O . GLY A 1 115 ? -5.042 -5.998 -0.133 1.00 76.81 115 GLY A O 1
ATOM 869 N N . PHE A 1 116 ? -7.187 -6.501 -0.564 1.00 76.12 116 PHE A N 1
ATOM 870 C CA . PHE A 1 116 ? -6.923 -7.532 -1.576 1.00 76.12 116 PHE A CA 1
ATOM 871 C C . PHE A 1 116 ? -6.641 -6.951 -2.971 1.00 76.12 116 PHE A C 1
ATOM 873 O O . PHE A 1 116 ? -5.927 -7.565 -3.758 1.00 76.12 116 PHE A O 1
ATOM 880 N N . VAL A 1 117 ? -7.237 -5.800 -3.298 1.00 79.62 117 VAL A N 1
ATOM 881 C CA . VAL A 1 117 ? -7.049 -5.124 -4.595 1.00 79.62 117 VAL A CA 1
ATOM 882 C C . VAL A 1 117 ? -5.722 -4.356 -4.659 1.00 79.62 117 VAL A C 1
ATOM 884 O O . VAL A 1 117 ? -5.190 -4.165 -5.752 1.00 79.62 117 VAL A O 1
ATOM 887 N N . LEU A 1 118 ? -5.226 -3.895 -3.508 1.00 67.44 118 LEU A N 1
ATOM 888 C CA . LEU A 1 118 ? -3.941 -3.202 -3.340 1.00 67.44 118 LEU A CA 1
ATOM 889 C C . LEU A 1 118 ? -2.752 -4.168 -3.365 1.00 67.44 118 LEU A C 1
ATOM 891 O O . LEU A 1 118 ? -1.733 -3.790 -3.987 1.00 67.44 118 LEU A O 1
#

Radius of gyration: 21.55 Å; chains: 1; bounding box: 47×28×62 Å

Secondary structure (DSSP, 8-state):
------HHHHHHHHHHHHHHHHHHHHHHHHHHHHHT-S--SS-TTHHHHHHHHHHHHHHHHHHHHHHHHHHHHHHHHHHHHHTEESPTT----TTPPPEETHHHHHHHHHHHHHHHH-

Sequence (118 aa):
MIKSSKSPVILVMLVTLIIFGGALVYFTMEYLSQVTKPEFSSIDAMGHQIGMWLLVVTMLAGMPAVGMGAYVMYIGSRIHVTQQWPPAGMGFRAETPVMLGDRAMLVGWSVMGLGFVL

pLDDT: mean 71.29, std 11.4, range [36.03, 88.44]